Protein AF-A0A9D9CZH3-F1 (afdb_monomer)

Structure (mmCIF, N/CA/C/O backbone):
data_AF-A0A9D9CZH3-F1
#
_entry.id   AF-A0A9D9CZH3-F1
#
loop_
_atom_site.group_PDB
_atom_site.id
_atom_site.type_symbol
_atom_site.label_atom_id
_atom_site.label_alt_id
_atom_site.label_comp_id
_atom_site.label_asym_id
_atom_site.label_entity_id
_atom_site.label_seq_id
_atom_site.pdbx_PDB_ins_code
_atom_site.Cartn_x
_atom_site.Cartn_y
_atom_site.Cartn_z
_atom_site.occupancy
_atom_site.B_iso_or_equiv
_atom_site.auth_seq_id
_atom_site.auth_comp_id
_atom_site.auth_asym_id
_atom_site.auth_atom_id
_atom_site.pdbx_PDB_model_num
ATOM 1 N N . MET A 1 1 ? 14.073 3.428 -25.618 1.00 70.50 1 MET A N 1
ATOM 2 C CA . MET A 1 1 ? 14.747 3.404 -24.295 1.00 70.50 1 MET A CA 1
ATOM 3 C C . MET A 1 1 ? 14.190 4.444 -23.318 1.00 70.50 1 MET A C 1
ATOM 5 O O . MET A 1 1 ? 13.620 4.028 -22.325 1.00 70.50 1 MET A O 1
ATOM 9 N N . ILE A 1 2 ? 14.266 5.760 -23.587 1.00 82.75 2 ILE A N 1
ATOM 10 C CA . ILE A 1 2 ? 13.718 6.796 -22.673 1.00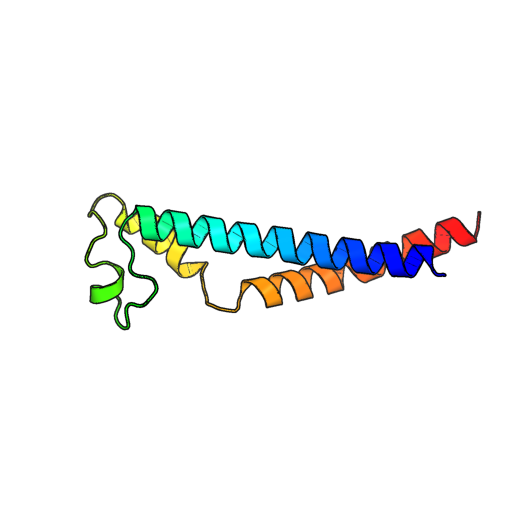 82.75 2 ILE A CA 1
ATOM 11 C C . ILE A 1 2 ? 12.193 6.675 -22.479 1.00 82.75 2 ILE A C 1
ATOM 13 O O . ILE A 1 2 ? 11.722 6.747 -21.351 1.00 82.75 2 ILE A O 1
ATOM 17 N N . LEU A 1 3 ? 11.431 6.426 -23.552 1.00 81.50 3 LEU A N 1
ATOM 18 C CA . LEU A 1 3 ? 9.968 6.273 -23.473 1.00 81.50 3 LEU A CA 1
ATOM 19 C C . LEU A 1 3 ? 9.536 5.045 -22.654 1.00 81.50 3 LEU A C 1
ATOM 21 O O . LEU A 1 3 ? 8.597 5.135 -21.875 1.00 81.50 3 LEU A O 1
ATOM 25 N N . ILE A 1 4 ? 10.273 3.935 -22.769 1.00 81.12 4 ILE A N 1
ATOM 26 C CA . ILE A 1 4 ? 10.027 2.713 -21.987 1.00 81.12 4 ILE A CA 1
ATOM 27 C C . ILE A 1 4 ? 10.227 2.996 -20.494 1.00 81.12 4 ILE A C 1
ATOM 29 O O . ILE A 1 4 ? 9.387 2.650 -19.674 1.00 81.12 4 ILE A O 1
ATOM 33 N N . LEU A 1 5 ? 11.330 3.662 -20.135 1.00 82.19 5 LEU A N 1
ATOM 34 C CA . LEU A 1 5 ? 11.608 4.018 -18.743 1.00 82.19 5 LEU A CA 1
ATOM 35 C C . LEU A 1 5 ? 10.534 4.950 -18.172 1.00 82.19 5 LEU A C 1
ATOM 37 O O . LEU A 1 5 ? 10.099 4.752 -17.043 1.00 82.19 5 LEU A O 1
ATOM 41 N N . ALA A 1 6 ? 10.076 5.929 -18.957 1.00 87.88 6 ALA A N 1
ATOM 42 C CA . ALA A 1 6 ? 8.979 6.803 -18.553 1.00 87.88 6 ALA A CA 1
ATOM 43 C C . ALA A 1 6 ? 7.680 6.016 -18.316 1.00 87.88 6 ALA A C 1
ATOM 45 O O . ALA A 1 6 ? 6.995 6.271 -17.331 1.00 87.88 6 ALA A O 1
ATOM 46 N N . PHE A 1 7 ? 7.375 5.032 -19.165 1.00 86.00 7 PHE A N 1
ATOM 47 C CA . PHE A 1 7 ? 6.198 4.176 -19.022 1.00 86.00 7 PHE A CA 1
ATOM 48 C C . PHE A 1 7 ? 6.209 3.375 -17.709 1.00 86.00 7 PHE A C 1
ATOM 50 O O . PHE A 1 7 ? 5.249 3.463 -16.949 1.00 86.00 7 PHE A O 1
ATOM 57 N N . PHE A 1 8 ? 7.318 2.699 -17.383 1.00 86.75 8 PHE A N 1
ATOM 58 C CA . PHE A 1 8 ? 7.463 1.972 -16.110 1.00 86.75 8 PHE A CA 1
ATOM 59 C C . PHE A 1 8 ? 7.322 2.893 -14.888 1.00 86.75 8 PHE A C 1
ATOM 61 O O . PHE A 1 8 ? 6.681 2.539 -13.902 1.00 86.75 8 PHE A O 1
ATOM 68 N N . ILE A 1 9 ? 7.904 4.096 -14.944 1.00 89.12 9 ILE A N 1
ATOM 69 C CA . ILE A 1 9 ? 7.805 5.067 -13.844 1.00 89.12 9 ILE A CA 1
ATOM 70 C C . ILE A 1 9 ? 6.356 5.526 -13.656 1.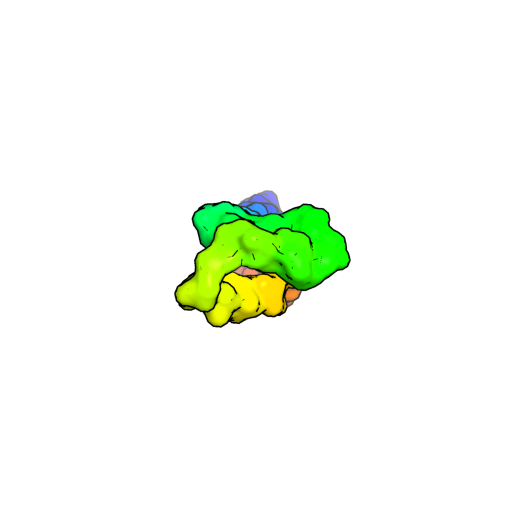00 89.12 9 ILE A C 1
ATOM 72 O O . ILE A 1 9 ? 5.874 5.575 -12.525 1.00 89.12 9 ILE A O 1
ATOM 76 N N . VAL A 1 10 ? 5.657 5.854 -14.745 1.00 91.31 10 VAL A N 1
ATOM 77 C CA . VAL A 1 10 ? 4.257 6.293 -14.689 1.00 91.31 10 VAL A CA 1
ATOM 78 C C . VAL A 1 10 ? 3.363 5.180 -14.149 1.00 91.31 10 VAL A C 1
ATOM 80 O O . VAL A 1 10 ? 2.559 5.443 -13.259 1.00 91.31 10 VAL A O 1
ATOM 83 N N . ASP A 1 11 ? 3.536 3.943 -14.613 1.00 89.69 11 ASP A N 1
ATOM 84 C CA . ASP A 1 11 ? 2.766 2.788 -14.140 1.00 89.69 11 ASP A CA 1
ATOM 85 C C . ASP A 1 11 ? 2.978 2.524 -12.641 1.00 89.69 11 ASP A C 1
ATOM 87 O O . ASP A 1 11 ? 2.016 2.391 -11.883 1.00 89.69 11 ASP A O 1
ATOM 91 N N . GLY A 1 12 ? 4.232 2.567 -12.178 1.00 89.38 12 GLY A N 1
ATOM 92 C CA . GLY A 1 12 ? 4.552 2.436 -10.757 1.00 89.38 12 GLY A CA 1
ATOM 93 C C . GLY A 1 12 ? 3.904 3.527 -9.895 1.00 89.38 12 GLY A C 1
ATOM 94 O O . GLY A 1 12 ? 3.370 3.235 -8.825 1.00 89.38 12 GLY A O 1
ATOM 95 N N . ILE A 1 13 ? 3.895 4.780 -10.367 1.00 90.75 13 ILE A N 1
ATOM 96 C CA . ILE A 1 13 ? 3.218 5.889 -9.673 1.00 90.75 13 ILE A CA 1
ATOM 97 C C . ILE A 1 13 ? 1.703 5.666 -9.639 1.00 90.75 13 ILE A C 1
ATOM 99 O O . ILE A 1 13 ? 1.087 5.862 -8.592 1.00 90.75 13 ILE A O 1
ATOM 103 N N . LEU A 1 14 ? 1.100 5.236 -10.750 1.00 91.00 14 LEU A N 1
ATOM 104 C CA . LEU A 1 14 ? -0.338 4.970 -10.828 1.00 91.00 14 LEU A CA 1
ATOM 105 C C . LEU A 1 14 ? -0.760 3.853 -9.872 1.00 91.00 14 LEU A C 1
ATOM 107 O O . LEU A 1 14 ? -1.756 4.005 -9.168 1.00 91.00 14 LEU A O 1
ATOM 111 N N . LEU A 1 15 ? 0.013 2.770 -9.784 1.00 90.50 15 LEU A N 1
ATOM 112 C CA . LEU A 1 15 ? -0.253 1.685 -8.838 1.00 90.50 15 LEU A CA 1
ATOM 113 C C . LEU A 1 15 ? -0.140 2.158 -7.389 1.00 90.50 15 LEU A C 1
ATOM 115 O O . LEU A 1 15 ? -1.021 1.862 -6.584 1.00 90.50 15 LEU A O 1
ATOM 119 N N . LEU A 1 16 ? 0.895 2.932 -7.052 1.00 88.56 16 LEU A N 1
ATOM 120 C CA . LEU A 1 16 ? 1.027 3.507 -5.711 1.00 88.56 16 LEU A CA 1
ATOM 121 C C . LEU A 1 16 ? -0.155 4.414 -5.360 1.00 88.56 16 LEU A C 1
ATOM 123 O O . LEU A 1 16 ? -0.670 4.328 -4.248 1.00 88.56 16 LEU A O 1
ATOM 127 N N . MET A 1 17 ? -0.614 5.244 -6.301 1.00 89.88 17 MET A N 1
ATOM 128 C CA . MET A 1 17 ? -1.805 6.072 -6.104 1.00 89.88 17 MET A CA 1
ATOM 129 C C . MET A 1 17 ? -3.057 5.219 -5.904 1.00 89.88 17 MET A C 1
ATOM 131 O O . MET A 1 17 ? -3.806 5.466 -4.966 1.00 89.88 17 MET A O 1
ATOM 135 N N . PHE A 1 18 ? -3.272 4.206 -6.742 1.00 88.56 18 PHE A N 1
ATOM 136 C CA . PHE A 1 18 ? -4.474 3.376 -6.695 1.00 88.56 18 PHE A CA 1
ATOM 137 C C . PHE A 1 18 ? -4.583 2.599 -5.377 1.00 88.56 18 PHE A C 1
ATOM 139 O O . PHE A 1 18 ? -5.589 2.696 -4.678 1.00 88.56 18 PHE A O 1
ATOM 146 N N . PHE A 1 19 ? -3.519 1.892 -4.989 1.00 87.69 19 PHE A N 1
ATOM 147 C CA . PHE A 1 19 ? -3.488 1.147 -3.727 1.00 87.69 19 PHE A CA 1
ATOM 148 C C . PHE A 1 19 ? -3.476 2.064 -2.498 1.00 87.69 19 PHE A C 1
ATOM 150 O O . PHE A 1 19 ? -4.041 1.704 -1.467 1.00 87.69 19 PHE A O 1
ATOM 157 N N . GLY A 1 20 ? -2.851 3.241 -2.592 1.00 88.31 20 GLY A N 1
ATOM 158 C CA . GLY A 1 20 ? -2.874 4.233 -1.518 1.00 88.31 20 GLY A CA 1
ATOM 159 C C . GLY A 1 20 ? -4.261 4.849 -1.313 1.00 88.31 20 GLY A C 1
ATOM 160 O O . GLY A 1 20 ? -4.673 5.059 -0.176 1.00 88.31 20 GLY A O 1
ATOM 161 N N . MET A 1 21 ? -5.002 5.105 -2.394 1.00 88.50 21 MET A N 1
ATOM 162 C CA . MET A 1 21 ? -6.364 5.647 -2.333 1.00 88.50 21 MET A CA 1
ATOM 163 C C . MET A 1 21 ? -7.366 4.659 -1.736 1.00 88.50 21 MET A C 1
ATOM 165 O O . MET A 1 21 ? -8.222 5.076 -0.963 1.00 88.50 21 MET A O 1
ATOM 169 N N . ASP A 1 22 ? -7.251 3.372 -2.059 1.00 86.19 22 ASP A N 1
ATOM 170 C CA . ASP A 1 22 ? -8.082 2.311 -1.474 1.00 86.19 22 ASP A CA 1
ATOM 171 C C . ASP A 1 22 ? -7.920 2.240 0.058 1.00 86.19 22 ASP A C 1
ATOM 173 O O . ASP A 1 22 ? -8.896 2.276 0.814 1.00 86.1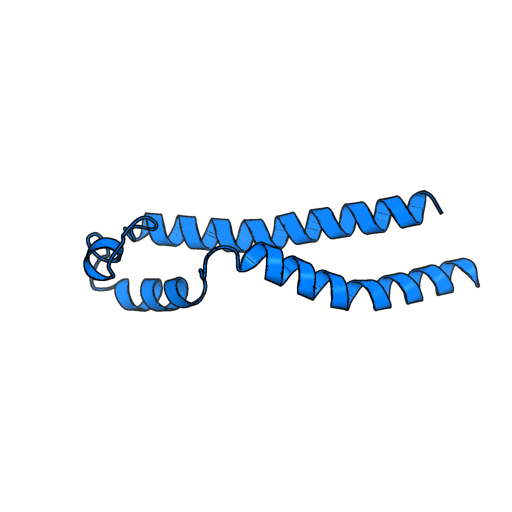9 22 ASP A O 1
ATOM 177 N N . ASP A 1 23 ? -6.670 2.261 0.529 1.00 87.69 23 ASP A N 1
ATOM 178 C CA . ASP A 1 23 ? -6.350 2.255 1.960 1.00 87.69 23 ASP A CA 1
ATOM 179 C C . ASP A 1 23 ? -6.828 3.539 2.656 1.00 87.69 23 ASP A C 1
ATOM 181 O O . ASP A 1 23 ? -7.448 3.485 3.720 1.00 87.69 23 ASP A O 1
ATOM 185 N N . TYR A 1 24 ? -6.608 4.696 2.024 1.00 88.88 24 TYR A N 1
ATOM 186 C CA . TYR A 1 24 ? -7.072 5.989 2.529 1.00 88.88 24 TYR A CA 1
ATOM 187 C C . TYR A 1 24 ? -8.599 6.055 2.633 1.00 88.88 24 TYR A C 1
ATOM 189 O O . TYR A 1 24 ? -9.129 6.484 3.655 1.00 88.88 24 TYR A O 1
ATOM 197 N N . SER A 1 25 ? -9.314 5.593 1.605 1.00 89.31 25 SER A N 1
ATOM 198 C CA . SER A 1 25 ? -10.778 5.572 1.592 1.00 89.31 25 SER A CA 1
ATOM 199 C C . SER A 1 25 ? -11.334 4.684 2.700 1.00 89.31 25 SER A C 1
ATOM 201 O O . SER A 1 25 ? -12.313 5.052 3.346 1.00 89.31 25 SER A O 1
ATOM 203 N N . THR A 1 26 ? -10.711 3.529 2.943 1.00 88.38 26 THR A N 1
ATOM 204 C CA . THR A 1 26 ? -11.153 2.606 3.996 1.00 88.38 26 THR A CA 1
ATOM 205 C C . THR A 1 26 ? -10.910 3.201 5.385 1.00 88.38 26 THR A C 1
ATOM 207 O O . THR A 1 26 ? -11.802 3.161 6.230 1.00 88.38 26 THR A O 1
ATOM 210 N N . LYS A 1 27 ? -9.746 3.827 5.613 1.00 88.94 27 LYS A N 1
ATOM 211 C CA . LYS A 1 27 ? -9.434 4.534 6.870 1.00 88.94 27 LYS A CA 1
ATOM 212 C C . LYS A 1 27 ? -10.394 5.682 7.145 1.00 88.94 27 LYS A C 1
ATOM 214 O O . LYS A 1 27 ? -10.922 5.785 8.246 1.00 88.94 27 LYS A O 1
ATOM 219 N N . TRP A 1 28 ? -10.667 6.503 6.136 1.00 90.44 28 TRP A N 1
ATOM 220 C CA . TRP A 1 28 ? -11.617 7.602 6.273 1.00 90.44 28 TRP A CA 1
ATOM 221 C C . TRP A 1 28 ? -13.025 7.092 6.611 1.00 90.44 28 TRP A C 1
ATOM 223 O O . TRP A 1 28 ? -13.688 7.630 7.496 1.00 90.44 28 TRP A O 1
ATOM 233 N N . LEU A 1 29 ? -13.474 6.020 5.956 1.00 91.12 29 LEU A N 1
ATOM 234 C CA . LEU A 1 29 ? -14.776 5.426 6.243 1.00 91.12 29 LEU A CA 1
ATOM 235 C C . LEU A 1 29 ? -14.856 4.892 7.682 1.00 91.12 29 LEU A C 1
ATOM 237 O O . LEU A 1 29 ? -15.864 5.077 8.354 1.00 91.12 29 LEU A O 1
ATOM 241 N N . MET A 1 30 ? -13.786 4.279 8.183 1.00 89.44 30 MET A N 1
ATOM 242 C CA . MET A 1 30 ? -13.698 3.839 9.576 1.00 89.44 30 MET A CA 1
ATOM 243 C C . MET A 1 30 ? -13.776 4.990 10.578 1.00 89.44 30 MET A C 1
ATOM 245 O O . MET A 1 30 ? -14.545 4.902 11.534 1.00 89.44 30 MET A O 1
ATOM 249 N N . GLU A 1 31 ? -13.032 6.073 10.350 1.00 90.00 31 GLU A N 1
ATOM 250 C CA . GLU A 1 31 ? -13.107 7.276 11.188 1.00 90.00 31 GLU A CA 1
ATOM 251 C C . GLU A 1 31 ? -14.518 7.873 11.180 1.00 90.00 31 GLU A C 1
ATOM 253 O O . GLU A 1 31 ? -15.019 8.293 12.223 1.00 90.00 31 GLU A O 1
ATOM 258 N N . TYR A 1 32 ? -15.194 7.860 10.025 1.00 91.44 32 TYR A N 1
ATOM 259 C CA . TYR A 1 32 ? -16.586 8.295 9.907 1.00 91.44 32 TYR A CA 1
ATOM 260 C C . TYR A 1 32 ? -17.536 7.461 10.780 1.00 91.44 32 TYR A C 1
ATOM 262 O O . TYR A 1 32 ? -18.431 8.020 11.410 1.00 91.44 32 TYR A O 1
ATOM 270 N N . TYR A 1 33 ? -17.304 6.150 10.881 1.00 90.56 33 TYR A N 1
ATOM 271 C CA . TYR A 1 33 ? -18.039 5.259 11.786 1.00 90.56 33 TYR A CA 1
ATOM 272 C C . TYR A 1 33 ? -17.577 5.334 13.252 1.00 90.56 33 TYR A C 1
ATOM 274 O O . TYR A 1 33 ? -18.077 4.583 14.087 1.00 90.56 33 TYR A O 1
ATOM 282 N N . GLY A 1 34 ? -16.636 6.219 13.594 1.00 89.50 34 GLY A N 1
ATOM 283 C CA . GLY A 1 34 ? -16.148 6.397 14.962 1.00 89.50 34 GLY A CA 1
ATOM 284 C C . GLY A 1 34 ? -15.112 5.362 15.405 1.00 89.50 34 GLY A C 1
ATOM 285 O O . GLY A 1 34 ? -14.884 5.210 16.607 1.00 89.50 34 GLY A O 1
ATOM 286 N N . TYR A 1 35 ? -14.494 4.641 14.468 1.00 89.31 35 TYR A N 1
ATOM 287 C CA . TYR A 1 35 ? -13.383 3.744 14.771 1.00 89.31 35 TYR A CA 1
ATOM 288 C C . TYR A 1 35 ? -12.112 4.554 15.041 1.00 89.31 35 TYR A C 1
ATOM 290 O O . TYR A 1 35 ? -11.722 5.399 14.235 1.00 89.31 35 TYR A O 1
ATOM 298 N N . ASP A 1 36 ? -11.462 4.287 16.170 1.00 89.62 36 ASP A N 1
ATOM 299 C CA . ASP A 1 36 ? -10.209 4.935 16.553 1.00 89.62 36 ASP A CA 1
ATOM 300 C C . ASP A 1 36 ? -9.021 4.150 15.974 1.00 89.62 36 ASP A C 1
ATOM 302 O O . ASP A 1 36 ? -8.696 3.055 16.439 1.00 89.62 36 ASP A O 1
ATOM 306 N N . LEU A 1 37 ? -8.396 4.698 14.925 1.00 86.06 37 LEU A N 1
ATOM 307 C CA . LEU A 1 37 ? -7.245 4.089 14.245 1.00 86.06 37 LEU A CA 1
ATOM 308 C C . LEU A 1 37 ? -5.974 4.070 15.115 1.00 86.06 37 LEU A C 1
ATOM 310 O O . LEU A 1 37 ? -5.085 3.262 14.845 1.00 86.06 37 LEU A O 1
ATOM 314 N N . ASP A 1 38 ? -5.899 4.921 16.143 1.00 86.12 38 AS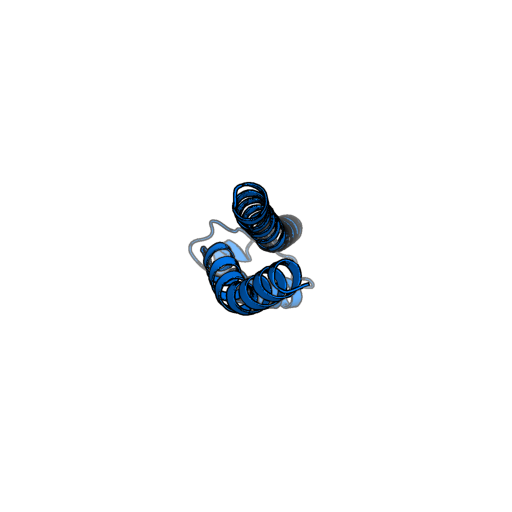P A N 1
ATOM 315 C CA . ASP A 1 38 ? -4.758 5.030 17.063 1.00 86.12 38 ASP A CA 1
ATOM 316 C C . ASP A 1 38 ? -4.986 4.264 18.382 1.00 86.12 38 ASP A C 1
ATOM 318 O O . ASP A 1 38 ? -4.120 4.255 19.265 1.00 86.12 38 ASP A O 1
ATOM 322 N N . GLY A 1 39 ? -6.139 3.602 18.531 1.00 84.44 39 GLY A N 1
ATOM 323 C CA . GLY A 1 39 ? -6.473 2.805 19.708 1.00 84.44 39 GLY A CA 1
ATOM 324 C C . GLY A 1 39 ? -5.483 1.656 19.928 1.00 84.44 39 GLY A C 1
ATOM 325 O O . GLY A 1 39 ? -5.130 0.920 19.007 1.00 84.44 39 GLY A O 1
ATOM 326 N N . MET A 1 40 ? -5.034 1.468 21.172 1.00 82.50 40 MET A N 1
ATOM 327 C CA . MET A 1 40 ? -4.081 0.402 21.518 1.00 82.50 40 MET A CA 1
ATOM 328 C C . MET A 1 40 ? -4.776 -0.908 21.911 1.00 82.50 40 MET A C 1
ATOM 330 O O . MET A 1 40 ? -4.133 -1.954 22.003 1.00 82.50 40 MET A O 1
ATOM 334 N N . SER A 1 41 ? -6.088 -0.865 22.141 1.00 86.25 41 SER A N 1
ATOM 335 C CA . SER A 1 41 ? -6.929 -2.020 22.462 1.00 86.25 41 SER A CA 1
ATOM 336 C C . SER A 1 41 ? -8.209 -2.011 21.630 1.00 86.25 41 SER A C 1
ATOM 338 O O . SER A 1 41 ? -8.722 -0.944 21.307 1.00 86.25 41 SER A O 1
ATOM 340 N N . GLU A 1 42 ? -8.796 -3.180 21.348 1.00 83.25 42 GLU A N 1
ATOM 341 C CA . GLU A 1 42 ? -10.089 -3.255 20.642 1.00 83.25 42 GLU A CA 1
ATOM 342 C C . GLU A 1 42 ? -11.171 -2.411 21.331 1.00 83.25 42 GLU A C 1
ATOM 344 O O . GLU A 1 42 ? -11.943 -1.716 20.675 1.00 83.25 42 GLU A O 1
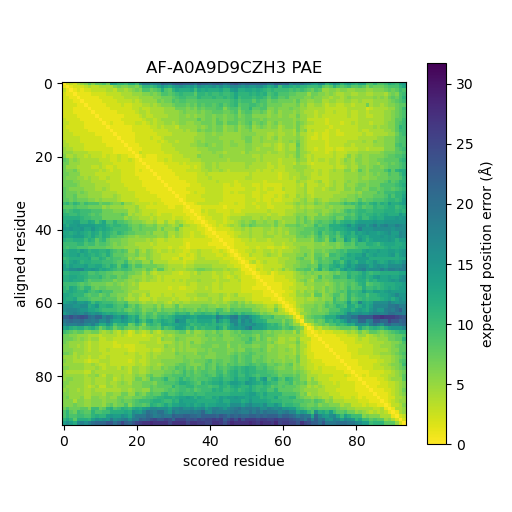ATOM 349 N N . SER A 1 43 ? -11.208 -2.402 22.666 1.00 85.94 43 SER A N 1
ATOM 350 C CA . SER A 1 43 ? -12.152 -1.568 23.414 1.00 85.94 43 SER A CA 1
ATOM 351 C C . SER A 1 43 ? -11.987 -0.070 23.153 1.00 85.94 43 SER A C 1
ATOM 353 O O . SER A 1 43 ? -12.979 0.656 23.187 1.00 85.94 43 SER A O 1
ATOM 355 N N . GLU A 1 44 ? -10.761 0.392 22.900 1.00 87.44 44 GLU A N 1
ATOM 356 C CA . GLU A 1 44 ? -10.483 1.780 22.523 1.00 87.44 44 GLU A CA 1
ATOM 357 C C . GLU A 1 44 ? -10.845 2.028 21.057 1.00 87.44 44 GLU A C 1
ATOM 359 O O . GLU A 1 44 ? -11.569 2.984 20.782 1.00 87.44 44 GLU A O 1
ATOM 364 N N . CYS A 1 45 ? -10.457 1.124 20.148 1.00 86.19 45 CYS A N 1
ATOM 365 C CA . CYS A 1 45 ? -10.754 1.222 18.716 1.00 86.19 45 CYS A CA 1
ATOM 366 C C . CYS A 1 45 ? -12.261 1.297 18.426 1.00 86.19 45 CYS A C 1
ATOM 368 O O . CYS A 1 45 ? -12.699 2.084 17.595 1.00 86.19 45 CYS A O 1
ATOM 370 N N . TYR A 1 46 ? -13.081 0.519 19.139 1.00 89.56 46 TYR A N 1
ATOM 371 C CA . TYR A 1 46 ? -14.537 0.472 18.947 1.00 89.56 46 TYR A CA 1
ATOM 372 C C . TYR A 1 46 ? -15.326 1.375 19.909 1.00 89.56 46 TYR A C 1
ATOM 374 O O . TYR A 1 46 ? -16.551 1.242 20.007 1.00 89.56 46 TYR A O 1
ATOM 382 N N . ARG A 1 47 ? -14.663 2.277 20.649 1.00 89.31 47 ARG A N 1
ATOM 383 C CA . ARG A 1 47 ? -15.301 3.070 21.716 1.00 89.31 47 ARG A CA 1
ATOM 384 C C . ARG A 1 47 ? -16.459 3.932 21.214 1.00 89.31 47 ARG A C 1
ATOM 386 O O . ARG A 1 47 ? -17.478 4.013 21.894 1.00 89.31 47 ARG A O 1
ATOM 393 N N . ASN A 1 48 ? -16.298 4.558 20.049 1.00 90.31 48 ASN A N 1
ATOM 394 C CA . ASN A 1 48 ? -17.291 5.475 19.481 1.00 90.31 48 ASN A CA 1
ATOM 395 C C . ASN A 1 48 ? -18.091 4.850 18.327 1.00 90.31 48 ASN A C 1
ATOM 397 O O . ASN A 1 48 ? -18.907 5.538 17.721 1.00 90.31 48 ASN A O 1
ATOM 401 N N . VAL A 1 49 ? -17.875 3.562 18.036 1.00 89.75 49 VAL A N 1
ATOM 402 C CA . VAL A 1 49 ? -18.568 2.856 16.954 1.00 89.75 49 VAL A CA 1
ATOM 403 C C . VAL A 1 49 ? -19.959 2.436 17.411 1.00 89.75 49 VAL A C 1
ATOM 405 O O . VAL A 1 49 ? -20.110 1.719 18.412 1.00 89.75 49 VAL A O 1
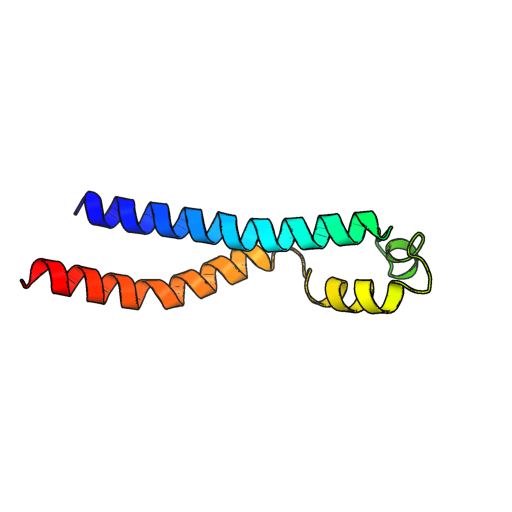ATOM 408 N N . GLU A 1 50 ? -20.979 2.845 16.656 1.00 91.06 50 GLU A N 1
ATOM 409 C CA . GLU A 1 50 ? -22.363 2.465 16.927 1.00 91.06 50 GLU A CA 1
ATOM 410 C C . GLU A 1 50 ? -22.556 0.938 16.839 1.00 91.06 50 GLU A C 1
ATOM 412 O O . GLU A 1 50 ? -21.969 0.281 15.975 1.00 91.06 50 GLU A O 1
ATOM 417 N N . PRO A 1 51 ? -23.401 0.326 17.695 1.00 85.25 51 PRO A N 1
ATOM 418 C CA . PRO A 1 51 ? -23.573 -1.129 17.727 1.00 85.25 51 PRO A CA 1
ATOM 419 C C . PRO A 1 51 ? -24.016 -1.746 16.393 1.00 85.25 51 PRO A C 1
ATOM 421 O O . PRO A 1 51 ? -23.669 -2.894 16.123 1.00 85.25 51 PRO A O 1
ATOM 424 N N . GLY A 1 52 ? -24.773 -1.002 15.577 1.00 87.81 52 GLY A N 1
ATOM 425 C CA . GLY A 1 52 ? -25.247 -1.449 14.263 1.00 87.81 52 GLY A CA 1
ATOM 426 C C . GLY A 1 52 ? -24.145 -1.532 13.205 1.00 87.81 52 GLY A C 1
ATOM 427 O O . GLY A 1 52 ? -24.195 -2.411 12.348 1.00 87.81 52 GLY A O 1
ATOM 428 N N . ASP A 1 53 ? -23.116 -0.692 13.319 1.00 87.56 53 ASP A N 1
ATOM 429 C CA . ASP A 1 53 ? -22.037 -0.583 12.332 1.00 87.56 53 ASP A CA 1
ATOM 430 C C . ASP A 1 53 ? -20.807 -1.423 12.700 1.00 87.56 53 ASP A C 1
ATOM 432 O O . ASP A 1 53 ? -19.919 -1.631 11.873 1.00 87.56 53 ASP A O 1
ATOM 436 N N . ARG A 1 54 ? -20.763 -1.983 13.919 1.00 86.31 54 ARG A N 1
ATOM 437 C CA . ARG A 1 54 ? -19.635 -2.800 14.405 1.00 86.31 54 ARG A CA 1
ATOM 438 C C . ARG A 1 54 ? -19.261 -3.941 13.469 1.00 86.31 54 ARG A C 1
ATOM 440 O O . ARG A 1 54 ? -18.084 -4.110 13.185 1.00 86.31 54 ARG A O 1
ATOM 447 N N . VAL A 1 55 ? -20.247 -4.679 12.958 1.00 88.12 55 VAL A N 1
ATOM 448 C CA . VAL A 1 55 ? -20.007 -5.813 12.046 1.00 88.12 55 VAL A CA 1
ATOM 449 C C . VAL A 1 55 ? -19.340 -5.347 10.748 1.00 88.12 55 VAL A C 1
ATOM 451 O O . VAL A 1 55 ? -18.465 -6.025 10.211 1.00 88.12 55 VAL A O 1
ATOM 454 N N . MET A 1 56 ? -19.729 -4.172 10.249 1.00 86.81 56 MET A N 1
ATOM 455 C CA . MET A 1 56 ? -19.154 -3.596 9.037 1.00 86.81 56 MET A CA 1
ATOM 456 C C . MET A 1 56 ? -17.717 -3.126 9.287 1.00 86.81 56 MET A C 1
ATOM 458 O O . MET A 1 56 ? -16.814 -3.460 8.519 1.00 86.81 56 MET A O 1
ATOM 462 N N . VAL A 1 57 ? -17.492 -2.396 10.383 1.00 87.31 57 VAL A N 1
ATOM 463 C CA . VAL A 1 57 ? -16.170 -1.882 10.771 1.00 87.31 57 VAL A CA 1
ATOM 464 C C . VAL A 1 57 ? -15.188 -3.011 11.075 1.00 87.31 57 VAL A C 1
ATOM 466 O O . VAL A 1 57 ? -14.039 -2.935 10.653 1.00 87.31 57 VAL A O 1
ATOM 469 N N . GLU A 1 58 ? -15.629 -4.091 11.716 1.00 86.88 58 GLU A N 1
ATOM 470 C CA . GLU A 1 58 ? -14.811 -5.278 11.991 1.00 86.88 58 GLU A CA 1
ATOM 471 C C . GLU A 1 58 ? -14.357 -5.974 10.700 1.00 86.88 58 GLU A C 1
ATOM 473 O O . GLU A 1 58 ? -13.178 -6.307 10.536 1.00 86.88 58 GLU A O 1
ATOM 478 N N . GLY A 1 59 ? -15.263 -6.092 9.722 1.00 86.06 59 GLY A N 1
ATOM 479 C CA . GLY A 1 59 ? -14.928 -6.577 8.384 1.00 86.06 59 GLY A CA 1
ATOM 480 C C . GLY A 1 59 ? -13.849 -5.727 7.714 1.00 86.06 59 GLY A C 1
ATOM 481 O O . GLY A 1 59 ? -12.891 -6.266 7.158 1.00 86.06 59 GLY A O 1
ATOM 482 N N . MET A 1 60 ? -13.943 -4.402 7.824 1.00 85.19 60 MET A N 1
ATOM 483 C CA . MET A 1 60 ? -12.941 -3.493 7.266 1.00 85.19 60 MET A CA 1
ATOM 484 C C . MET A 1 60 ? -11.621 -3.527 8.064 1.00 85.19 60 MET A C 1
ATOM 486 O O . MET A 1 60 ? -10.550 -3.495 7.463 1.00 85.19 60 MET A O 1
ATOM 490 N N . SER A 1 61 ? -11.670 -3.643 9.398 1.00 80.88 61 SER A N 1
ATOM 491 C CA . SER A 1 61 ? -10.505 -3.642 10.307 1.00 80.88 61 SER A CA 1
ATOM 492 C C . SER A 1 61 ? -9.526 -4.760 9.961 1.00 80.88 61 SER A C 1
ATOM 494 O O . SER A 1 61 ? -8.323 -4.529 9.830 1.00 80.88 61 SER A O 1
ATOM 496 N N . SER A 1 62 ? -10.057 -5.945 9.654 1.00 75.75 62 SER A N 1
ATOM 497 C CA . SER A 1 62 ? -9.256 -7.090 9.207 1.00 75.75 62 SER A CA 1
ATOM 498 C C . SER A 1 62 ? -8.446 -6.838 7.921 1.00 75.75 62 SER A C 1
ATOM 500 O O . SER A 1 62 ? -7.440 -7.511 7.691 1.00 75.75 62 SER A O 1
ATOM 502 N N . HIS A 1 63 ? -8.841 -5.857 7.099 1.00 69.12 63 HIS A N 1
ATOM 503 C CA . HIS A 1 63 ? -8.186 -5.519 5.832 1.00 69.12 63 HIS A CA 1
ATOM 504 C C . HIS A 1 63 ? -7.145 -4.392 5.955 1.00 69.12 63 HIS A C 1
ATOM 506 O O . HIS A 1 63 ? -6.280 -4.271 5.075 1.00 69.12 63 HIS A O 1
ATOM 512 N N . ILE A 1 64 ? -7.179 -3.600 7.036 1.00 70.50 64 ILE A N 1
ATOM 513 C CA . ILE A 1 64 ? -6.237 -2.499 7.303 1.00 70.50 64 ILE A CA 1
ATOM 514 C C . ILE A 1 64 ? -5.113 -2.980 8.230 1.00 70.50 64 ILE A C 1
ATOM 516 O O . ILE A 1 64 ? -4.918 -2.495 9.340 1.00 70.50 64 ILE A O 1
ATOM 520 N N . MET A 1 65 ? -4.317 -3.946 7.776 1.00 56.91 65 MET A N 1
ATOM 521 C CA . MET A 1 65 ? -3.053 -4.267 8.448 1.00 56.91 65 MET A CA 1
ATOM 522 C C . MET A 1 65 ? -1.952 -3.296 7.986 1.00 56.91 65 MET A C 1
ATOM 524 O O . MET A 1 65 ? -1.152 -3.616 7.110 1.00 56.91 65 MET A O 1
ATOM 528 N N . GLY A 1 66 ? -1.915 -2.088 8.560 1.00 67.69 66 GLY A N 1
ATOM 529 C CA . GLY A 1 66 ? -0.771 -1.157 8.510 1.00 67.69 66 GLY A CA 1
ATOM 530 C C . GLY A 1 66 ? -0.124 -0.931 7.128 1.00 67.69 66 GLY A C 1
ATOM 531 O O . GLY A 1 66 ? -0.786 -0.522 6.179 1.00 67.69 66 GLY A O 1
ATOM 532 N N . ILE A 1 67 ? 1.191 -1.197 7.009 1.00 66.69 67 ILE A N 1
ATOM 533 C CA . ILE A 1 67 ? 2.022 -1.079 5.778 1.00 66.69 67 ILE A CA 1
ATOM 534 C C . ILE A 1 67 ? 1.623 -2.133 4.709 1.00 66.69 67 ILE A C 1
ATOM 536 O O . ILE A 1 67 ? 2.392 -2.486 3.818 1.00 66.69 67 ILE A O 1
ATOM 540 N N . GLY A 1 68 ? 0.413 -2.684 4.770 1.00 74.19 68 GLY A N 1
ATOM 541 C CA . GLY A 1 68 ? -0.080 -3.660 3.806 1.00 74.19 68 GLY A CA 1
ATOM 542 C C . GLY A 1 68 ? -0.191 -3.083 2.396 1.00 74.19 68 GLY A C 1
ATOM 543 O O . GLY A 1 68 ? 0.148 -3.765 1.432 1.00 74.19 68 GLY A O 1
ATOM 544 N N . TRP A 1 69 ? -0.602 -1.820 2.242 1.0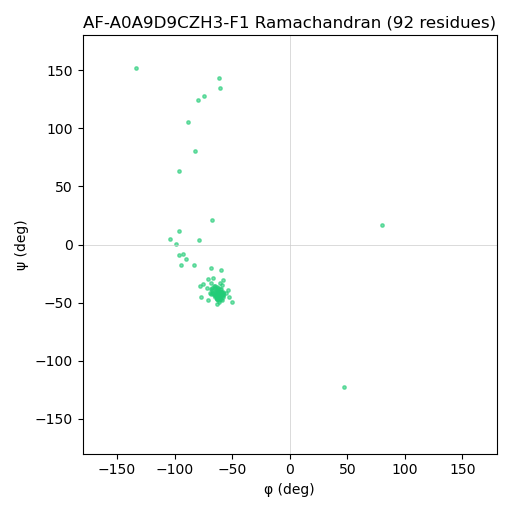0 83.44 69 TRP A N 1
ATOM 545 C CA . TRP A 1 69 ? -0.876 -1.260 0.915 1.00 83.44 69 TRP A CA 1
ATOM 546 C C . TRP A 1 69 ? 0.372 -1.052 0.031 1.00 83.44 69 TRP A C 1
ATOM 548 O O . TRP A 1 69 ? 0.292 -1.443 -1.138 1.00 83.44 69 TRP A O 1
ATOM 558 N N . PRO A 1 70 ? 1.540 -0.556 0.512 1.00 84.81 70 PRO A N 1
ATOM 559 C CA . PRO A 1 70 ? 2.727 -0.456 -0.337 1.00 84.81 70 PRO A CA 1
ATOM 560 C C . PRO A 1 70 ? 3.228 -1.837 -0.749 1.00 84.81 70 PRO A C 1
ATOM 562 O O . PRO A 1 70 ? 3.665 -2.029 -1.880 1.00 84.81 70 PRO A O 1
ATOM 565 N N . LEU A 1 71 ? 3.117 -2.824 0.144 1.00 86.44 71 LEU A N 1
ATOM 566 C CA . LEU A 1 71 ? 3.505 -4.198 -0.148 1.00 86.44 71 LEU A CA 1
ATOM 567 C C . LEU A 1 71 ? 2.574 -4.838 -1.192 1.00 86.44 71 LEU A C 1
ATOM 569 O O . LEU A 1 71 ? 3.055 -5.482 -2.124 1.00 86.44 71 LEU A O 1
ATOM 573 N N . ARG A 1 72 ? 1.255 -4.612 -1.090 1.00 85.69 72 ARG A N 1
ATOM 574 C CA . ARG A 1 72 ? 0.277 -5.016 -2.118 1.00 85.69 72 ARG A CA 1
ATOM 575 C C . ARG A 1 72 ? 0.611 -4.393 -3.477 1.00 85.69 72 ARG A C 1
ATOM 577 O O . ARG A 1 72 ? 0.626 -5.112 -4.475 1.00 85.69 72 ARG A O 1
ATOM 584 N N . ALA A 1 73 ? 0.964 -3.106 -3.507 1.00 87.06 73 ALA A N 1
ATOM 585 C CA . ALA A 1 73 ? 1.387 -2.422 -4.729 1.00 87.06 73 ALA A CA 1
ATOM 586 C C . ALA A 1 73 ? 2.674 -3.026 -5.322 1.00 87.06 73 ALA A C 1
ATOM 588 O O . ALA A 1 73 ? 2.747 -3.245 -6.530 1.00 87.06 73 ALA A O 1
ATOM 589 N N . MET A 1 74 ? 3.664 -3.371 -4.488 1.00 88.44 74 MET A N 1
ATOM 590 C CA . MET A 1 74 ? 4.893 -4.038 -4.940 1.00 88.44 74 MET A CA 1
ATOM 591 C C . MET A 1 74 ? 4.613 -5.410 -5.560 1.00 88.44 74 MET A C 1
ATOM 593 O O . MET A 1 74 ? 5.125 -5.704 -6.638 1.00 88.44 74 MET A O 1
ATOM 597 N N . PHE A 1 75 ? 3.787 -6.243 -4.921 1.00 89.06 75 PHE A N 1
ATOM 598 C CA . PHE A 1 75 ? 3.430 -7.552 -5.475 1.00 89.06 75 PHE A CA 1
ATOM 599 C C . PHE A 1 75 ? 2.658 -7.437 -6.789 1.00 89.06 75 PHE A C 1
ATOM 601 O O . PHE A 1 75 ? 2.960 -8.167 -7.733 1.00 89.06 75 PHE A O 1
ATOM 608 N N . ALA A 1 76 ? 1.715 -6.497 -6.880 1.00 87.75 76 ALA A N 1
ATOM 609 C CA . ALA A 1 76 ? 1.0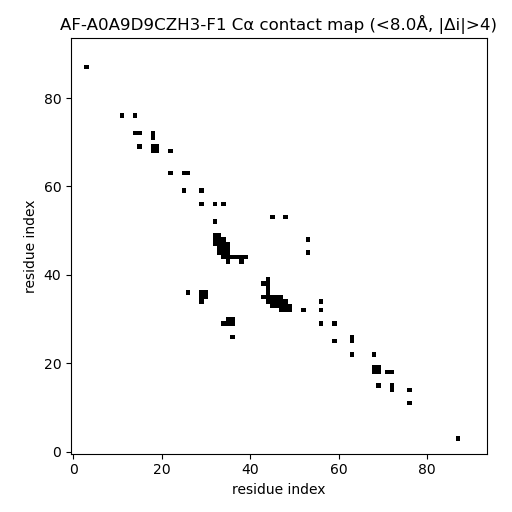12 -6.216 -8.128 1.00 87.75 76 ALA A CA 1
ATOM 610 C C . ALA A 1 76 ? 1.995 -5.810 -9.237 1.00 87.75 76 ALA A C 1
ATOM 612 O O . ALA A 1 76 ? 1.932 -6.336 -10.347 1.00 87.75 76 ALA A O 1
ATOM 613 N N . TYR A 1 77 ? 2.967 -4.954 -8.917 1.00 88.31 77 TYR A N 1
ATOM 614 C CA . TYR A 1 77 ? 3.968 -4.501 -9.876 1.00 88.31 77 TYR A CA 1
ATOM 615 C C . TYR A 1 77 ? 4.879 -5.634 -10.371 1.00 88.31 77 TYR A C 1
ATOM 617 O O . TYR A 1 77 ? 5.125 -5.748 -11.569 1.00 88.31 77 TYR A O 1
ATOM 625 N N . VAL A 1 78 ? 5.313 -6.540 -9.486 1.00 90.00 78 VAL A N 1
ATOM 626 C CA . VAL A 1 78 ? 6.101 -7.733 -9.865 1.00 90.00 78 VAL A CA 1
ATOM 627 C C . VAL A 1 78 ? 5.350 -8.624 -10.858 1.00 90.00 78 VAL A C 1
ATOM 629 O O . VAL A 1 78 ? 5.971 -9.202 -11.748 1.00 90.00 78 VAL A O 1
ATOM 632 N N . ILE A 1 79 ? 4.024 -8.713 -10.742 1.00 89.00 79 ILE A N 1
ATOM 633 C CA . ILE A 1 79 ? 3.179 -9.484 -11.666 1.00 89.00 79 ILE A CA 1
ATOM 634 C C . ILE A 1 79 ? 3.004 -8.756 -13.009 1.00 89.00 79 ILE A C 1
ATOM 636 O O . ILE A 1 79 ? 2.931 -9.409 -14.049 1.00 89.00 79 ILE A O 1
ATOM 640 N N . ILE A 1 80 ? 2.962 -7.421 -13.007 1.00 87.69 80 ILE A N 1
ATOM 641 C CA . ILE A 1 80 ? 2.748 -6.592 -14.205 1.00 87.69 80 ILE A CA 1
ATOM 642 C C . ILE A 1 80 ? 4.025 -6.464 -15.055 1.00 87.69 80 ILE A C 1
ATOM 644 O O . ILE A 1 80 ? 3.943 -6.498 -16.285 1.00 87.69 80 ILE A O 1
ATOM 648 N N . ILE A 1 81 ? 5.209 -6.391 -14.433 1.00 87.88 81 ILE A N 1
ATOM 649 C CA . ILE A 1 81 ? 6.503 -6.219 -15.126 1.00 87.88 81 ILE A CA 1
ATOM 650 C C . ILE A 1 81 ? 6.716 -7.217 -16.288 1.00 87.88 81 ILE A C 1
ATOM 652 O O . ILE A 1 81 ? 7.059 -6.764 -17.383 1.00 87.88 81 ILE A O 1
ATOM 656 N N . PRO A 1 82 ? 6.514 -8.545 -16.128 1.00 88.62 82 PRO A N 1
ATOM 657 C CA . PRO A 1 82 ? 6.689 -9.511 -17.214 1.00 88.62 82 PRO A CA 1
ATOM 658 C C . PRO A 1 82 ? 5.854 -9.188 -18.456 1.00 88.62 82 PRO A C 1
ATOM 660 O O . PRO A 1 82 ? 6.357 -9.280 -19.576 1.00 88.62 82 PRO A O 1
ATOM 663 N N . PHE A 1 83 ? 4.602 -8.764 -18.267 1.00 86.12 83 PHE A N 1
ATOM 664 C CA . PHE A 1 83 ? 3.720 -8.388 -19.371 1.00 86.12 83 PHE A CA 1
ATOM 665 C C . PHE A 1 83 ? 4.226 -7.135 -20.082 1.00 86.12 83 PHE A C 1
ATOM 667 O O . PHE A 1 83 ? 4.258 -7.099 -21.312 1.00 86.12 83 PHE A O 1
ATOM 674 N N . GLN A 1 84 ? 4.691 -6.139 -19.328 1.00 82.94 84 GLN A N 1
ATOM 675 C CA . GLN A 1 84 ? 5.251 -4.920 -19.910 1.00 82.94 84 GLN A CA 1
ATOM 676 C C . GLN A 1 84 ? 6.534 -5.188 -20.704 1.00 82.94 84 GLN A C 1
ATOM 678 O O . GLN A 1 84 ? 6.730 -4.591 -21.763 1.00 82.94 84 GLN A O 1
ATOM 683 N N . ILE A 1 85 ? 7.378 -6.125 -20.259 1.00 85.62 85 ILE A N 1
ATOM 684 C CA . ILE A 1 85 ? 8.572 -6.550 -21.005 1.00 85.62 85 ILE A CA 1
ATOM 685 C C . ILE A 1 85 ? 8.179 -7.194 -22.340 1.00 85.62 85 ILE A C 1
ATOM 687 O O . ILE A 1 85 ? 8.742 -6.835 -23.373 1.00 85.62 85 ILE A O 1
ATOM 691 N N . VAL A 1 86 ? 7.209 -8.114 -22.342 1.00 87.75 86 VAL A N 1
ATOM 692 C CA . VAL A 1 86 ? 6.748 -8.782 -23.573 1.00 87.75 86 VAL A CA 1
ATOM 693 C C . VAL A 1 86 ? 6.170 -7.773 -24.564 1.00 87.75 86 VAL A C 1
ATOM 695 O O . VAL A 1 86 ? 6.570 -7.783 -25.726 1.00 87.75 86 VAL A O 1
ATOM 698 N N . LEU A 1 87 ? 5.295 -6.874 -24.101 1.00 83.62 87 LEU A N 1
ATOM 699 C CA . LEU A 1 87 ? 4.709 -5.815 -24.932 1.00 83.62 87 LEU A CA 1
ATOM 700 C C . LEU A 1 87 ? 5.786 -4.916 -25.546 1.00 83.62 87 LEU A C 1
ATOM 702 O O . LEU A 1 87 ? 5.778 -4.665 -26.752 1.00 83.62 87 LEU A O 1
ATOM 706 N N . SER A 1 88 ? 6.763 -4.509 -24.733 1.00 80.81 88 SER A N 1
ATOM 707 C CA . SER A 1 88 ? 7.884 -3.693 -25.200 1.00 80.81 88 SER A CA 1
ATOM 708 C C . SER A 1 88 ? 8.661 -4.411 -26.307 1.00 80.81 88 SER A C 1
ATOM 710 O O . SER A 1 88 ? 8.932 -3.827 -27.348 1.00 80.81 88 SER A O 1
ATOM 712 N N . LEU A 1 89 ? 9.002 -5.692 -26.126 1.00 83.31 89 LEU A N 1
ATOM 713 C CA . LEU A 1 89 ? 9.749 -6.464 -27.126 1.00 83.31 89 LEU A CA 1
ATOM 714 C C . LEU A 1 89 ? 8.980 -6.637 -28.443 1.00 83.31 89 LEU A C 1
ATOM 716 O O . LEU A 1 89 ? 9.600 -6.601 -29.507 1.00 83.31 89 LEU A O 1
ATOM 720 N N . THR A 1 90 ? 7.654 -6.800 -28.388 1.00 80.44 90 THR A N 1
ATOM 721 C CA . THR A 1 90 ? 6.825 -6.917 -29.597 1.00 80.44 90 THR A CA 1
ATOM 722 C C . THR A 1 90 ? 6.774 -5.628 -30.410 1.00 80.44 90 THR A C 1
ATOM 724 O O . THR A 1 90 ? 6.849 -5.704 -31.631 1.00 80.44 90 THR A O 1
ATOM 727 N N . GLU A 1 91 ? 6.731 -4.457 -29.767 1.00 72.69 91 GLU A N 1
ATOM 728 C CA . 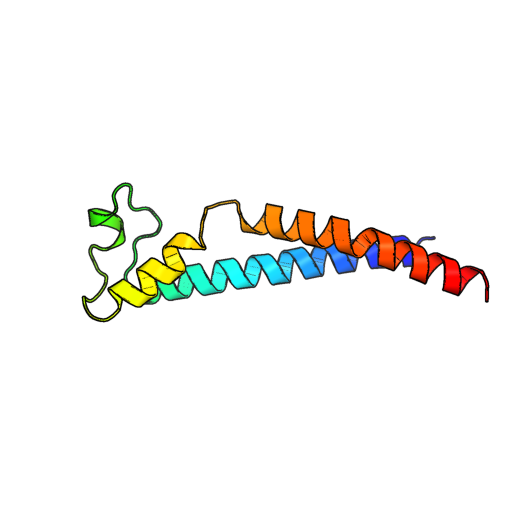GLU A 1 91 ? 6.780 -3.166 -30.471 1.00 72.69 91 GLU A CA 1
ATOM 729 C C . GLU A 1 91 ? 8.128 -2.904 -31.154 1.00 72.69 91 GLU A C 1
ATOM 731 O O . GLU A 1 91 ? 8.171 -2.207 -32.157 1.00 72.69 91 GLU A O 1
ATOM 736 N N . TYR A 1 92 ? 9.233 -3.452 -30.637 1.00 67.19 92 TYR A N 1
ATOM 737 C CA . TYR A 1 92 ? 10.556 -3.306 -31.262 1.00 67.19 92 TYR A CA 1
ATOM 738 C C . TYR A 1 92 ? 10.830 -4.309 -32.394 1.00 67.19 92 TYR A C 1
ATOM 740 O O . TYR A 1 92 ? 11.768 -4.098 -33.162 1.00 67.19 92 TYR A O 1
ATOM 748 N N . CYS A 1 93 ? 10.076 -5.410 -32.479 1.00 58.78 93 CYS A N 1
ATOM 749 C CA . CYS A 1 93 ? 10.243 -6.430 -33.525 1.00 58.78 93 CYS A CA 1
ATOM 750 C C . CYS A 1 93 ? 9.346 -6.213 -34.758 1.00 58.78 93 CYS A C 1
ATOM 752 O O . CYS A 1 93 ? 9.509 -6.940 -35.740 1.00 58.78 93 CYS A O 1
ATOM 754 N N . VAL A 1 94 ? 8.413 -5.259 -34.702 1.00 50.91 94 VAL A N 1
ATOM 755 C CA . VAL A 1 94 ? 7.528 -4.837 -35.805 1.00 50.91 94 VAL A CA 1
ATOM 756 C C . VAL A 1 94 ? 8.003 -3.493 -36.340 1.00 50.91 94 VAL A C 1
ATOM 758 O O . VAL A 1 94 ? 8.063 -3.356 -37.582 1.00 50.91 94 VAL A O 1
#

Sequence (94 aa):
MILILAFFIVDGILLLMFFGMDDYSTKWLMEYYGYDLDGMSESECYRNVEPGDRVMVEGMSSHIMGIGWPLRAMFAYVIIIPFQIVLSLTEYCV

Mean predicted aligned error: 6.8 Å

Foldseek 3Di:
DVVLVVVLVVLLVVLLVVLVVVLVVLVVVLVVQVADPPDPDPCRRCVSHDPVCVVVSVVSVVVNPDPVSVVVSVVVSVVCVVVSVVVVVVVVVD

Radius of gyration: 19.28 Å; Cα contacts (8 Å, |Δi|>4): 53; chains: 1; bounding box: 40×18×59 Å

pLDDT: mean 84.62, std 7.74, range [50.91, 91.44]

Solvent-accessible surface area (backbone atoms only — not comparable to full-atom values): 5320 Å² total; per-residue (Å²): 110,72,67,57,54,51,49,56,53,51,51,54,51,51,40,48,50,54,38,48,48,56,54,49,52,52,52,51,51,35,46,73,49,32,36,39,88,84,44,91,44,71,72,52,19,48,62,62,33,50,84,87,48,44,69,60,50,53,61,52,52,76,72,64,59,76,79,44,44,66,52,51,35,50,55,52,46,65,66,47,48,62,56,53,52,53,54,54,55,54,67,74,74,108

Secondary structure (DSSP, 8-state):
-HHHHHHHHHHHHHHHHHHHHHHHHHHHHHHHTT--TT-SSHHHHTTT--TTTHHHHHHHHTT--TTHHHHHHHHHHHHHHHHHHHHHHHHHH-